Protein AF-A0A523QZF7-F1 (afdb_monomer_lite)

Radius of gyration: 20.78 Å; chains: 1; bounding box: 31×36×63 Å

Secondary structure (DSSP, 8-state):
-PPP---HHHHHHHHHHHHHHTT--HHHHHHHTT-SSHHHHHTTHHHHHHHHHHHHHHH-HHHHHHHHHHHHHHHTTS--

Structure (mmCIF, N/CA/C/O backbone):
data_AF-A0A523QZF7-F1
#
_entry.id   AF-A0A523QZF7-F1
#
loop_
_atom_site.group_PDB
_atom_sit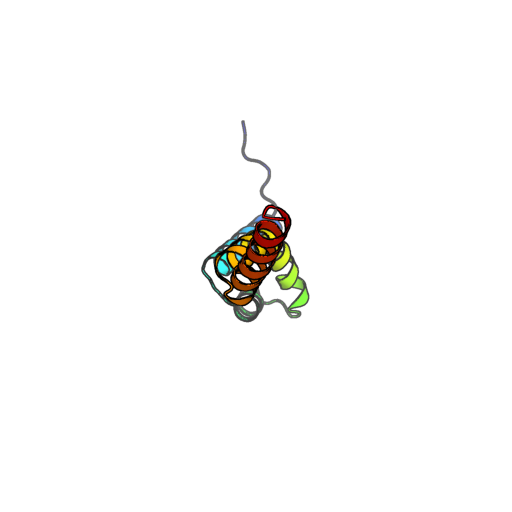e.id
_atom_site.type_symbol
_atom_site.label_atom_id
_atom_site.label_alt_id
_atom_site.label_comp_id
_atom_site.label_asym_id
_atom_site.label_entity_id
_atom_site.label_seq_id
_atom_site.pdbx_PDB_ins_code
_atom_site.Cartn_x
_atom_site.Cartn_y
_atom_site.Cartn_z
_atom_site.occupancy
_atom_site.B_iso_or_equiv
_atom_site.auth_seq_id
_atom_site.auth_comp_id
_atom_site.auth_asym_id
_atom_site.auth_atom_id
_atom_site.pdbx_PDB_model_num
ATOM 1 N N . SER A 1 1 ? 15.135 22.308 -16.956 1.00 43.28 1 SER A N 1
ATOM 2 C CA . SER A 1 1 ? 15.692 21.272 -16.060 1.00 43.28 1 SER A CA 1
ATOM 3 C C . SER A 1 1 ? 15.103 19.937 -16.482 1.00 43.28 1 SER A C 1
ATOM 5 O O . SER A 1 1 ? 13.912 19.736 -16.289 1.00 43.28 1 SER A O 1
ATOM 7 N N . GLY A 1 2 ? 15.869 19.122 -17.216 1.00 56.22 2 GLY A N 1
ATOM 8 C CA . GLY A 1 2 ? 15.371 17.948 -17.947 1.00 56.22 2 GLY A CA 1
ATOM 9 C C . GLY A 1 2 ? 14.832 16.845 -17.033 1.00 56.22 2 GLY A C 1
ATOM 10 O O . GLY A 1 2 ? 15.354 16.632 -15.943 1.00 56.22 2 GLY A O 1
ATOM 11 N N . LEU A 1 3 ? 13.760 16.191 -17.483 1.00 64.06 3 LEU A N 1
ATOM 12 C CA . LEU A 1 3 ? 13.023 15.140 -16.778 1.00 64.06 3 LEU A CA 1
ATOM 13 C C . LEU A 1 3 ? 13.969 14.068 -16.215 1.00 64.06 3 LEU A C 1
ATOM 15 O O . LEU A 1 3 ? 14.827 13.552 -16.929 1.00 64.06 3 LEU A O 1
ATOM 19 N N . GLN A 1 4 ? 13.798 13.731 -14.933 1.00 67.38 4 GLN A N 1
ATOM 20 C CA . GLN A 1 4 ? 14.557 12.659 -14.289 1.00 67.38 4 GLN A CA 1
ATOM 21 C C . GLN A 1 4 ? 14.349 11.342 -15.044 1.00 67.38 4 GLN A C 1
ATOM 23 O O . GLN A 1 4 ? 13.221 11.011 -15.406 1.00 67.38 4 GLN A O 1
ATOM 28 N N . THR A 1 5 ? 15.423 10.577 -15.249 1.00 67.62 5 THR A N 1
ATOM 29 C CA . THR A 1 5 ? 15.396 9.265 -15.907 1.00 67.62 5 THR A CA 1
ATOM 30 C C . THR A 1 5 ? 14.354 8.352 -15.257 1.00 67.62 5 THR A C 1
ATOM 32 O O . THR A 1 5 ? 14.558 7.826 -14.159 1.00 67.62 5 THR A O 1
ATOM 35 N N . ILE A 1 6 ? 13.221 8.160 -15.936 1.00 67.25 6 ILE A N 1
ATOM 36 C CA . ILE A 1 6 ? 12.123 7.316 -15.463 1.00 67.25 6 ILE A CA 1
ATOM 37 C C . ILE A 1 6 ? 12.566 5.859 -15.590 1.00 67.25 6 ILE A C 1
ATOM 39 O O . ILE A 1 6 ? 12.721 5.330 -16.689 1.00 67.25 6 ILE A O 1
ATOM 43 N N . LYS A 1 7 ? 12.780 5.192 -14.454 1.00 79.44 7 LYS A N 1
ATOM 44 C CA . LYS A 1 7 ? 13.086 3.758 -14.433 1.00 79.44 7 LYS A CA 1
ATOM 45 C C . LYS A 1 7 ? 11.800 2.961 -14.705 1.00 79.44 7 LYS A C 1
ATOM 47 O O . LYS A 1 7 ? 10.759 3.316 -14.153 1.00 79.44 7 LYS A O 1
ATOM 52 N N . PRO A 1 8 ? 11.845 1.841 -15.449 1.00 75.56 8 PRO A N 1
ATOM 53 C CA . PRO A 1 8 ? 10.664 1.006 -15.713 1.00 75.56 8 PRO A CA 1
ATOM 54 C C . PRO A 1 8 ? 9.909 0.568 -14.445 1.00 75.56 8 PRO A C 1
ATOM 56 O O . PRO A 1 8 ? 8.681 0.511 -14.421 1.00 75.56 8 PRO A O 1
ATOM 59 N N . TYR A 1 9 ? 10.637 0.322 -13.351 1.00 77.19 9 TYR A N 1
ATOM 60 C CA . TYR A 1 9 ? 10.052 -0.001 -12.048 1.00 77.19 9 TYR A CA 1
ATOM 61 C C . TYR A 1 9 ? 9.244 1.163 -11.439 1.00 77.19 9 TYR A C 1
ATOM 63 O O . TYR A 1 9 ? 8.248 0.920 -10.758 1.00 77.19 9 TYR A O 1
ATOM 71 N N . SER A 1 10 ? 9.604 2.418 -11.731 1.00 76.94 10 SER A N 1
ATOM 72 C CA . SER A 1 10 ? 8.870 3.599 -11.262 1.00 76.94 10 SER A CA 1
ATOM 73 C C . SER A 1 10 ? 7.460 3.659 -11.846 1.00 76.94 10 SER A C 1
ATOM 75 O O . SER A 1 10 ? 6.532 3.975 -11.116 1.00 76.94 10 SER A O 1
ATOM 77 N N . ILE A 1 11 ? 7.266 3.268 -13.111 1.00 82.56 11 ILE A N 1
ATOM 78 C CA . ILE A 1 11 ? 5.934 3.238 -13.742 1.00 82.56 11 ILE A CA 1
ATOM 79 C C . ILE A 1 11 ? 5.040 2.199 -13.059 1.00 82.56 11 ILE A C 1
ATOM 81 O O . ILE A 1 11 ? 3.905 2.502 -12.692 1.00 82.56 11 ILE A O 1
ATOM 85 N N . ARG A 1 12 ? 5.568 0.988 -12.823 1.00 83.62 12 ARG A N 1
ATOM 86 C CA . ARG A 1 12 ? 4.847 -0.067 -12.090 1.00 83.62 12 ARG A CA 1
ATOM 87 C C . ARG A 1 12 ? 4.477 0.398 -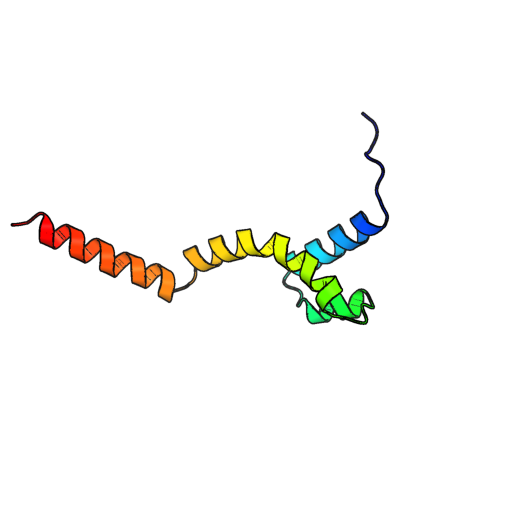10.682 1.00 83.62 12 ARG A C 1
ATOM 89 O O . ARG A 1 12 ? 3.361 0.152 -10.232 1.00 83.62 12 ARG A O 1
ATOM 96 N N . SER A 1 13 ? 5.396 1.098 -10.026 1.00 81.19 13 SER A N 1
ATOM 97 C CA . SER A 1 13 ? 5.185 1.651 -8.693 1.00 81.19 13 SER A CA 1
ATOM 98 C C . SER A 1 13 ? 4.085 2.709 -8.665 1.00 81.19 13 SER A C 1
ATOM 100 O O . SER A 1 13 ? 3.167 2.630 -7.846 1.00 81.19 13 SER A O 1
ATOM 102 N N . THR A 1 14 ? 4.117 3.656 -9.600 1.00 85.56 14 THR A N 1
ATOM 103 C CA . THR A 1 14 ? 3.097 4.700 -9.725 1.00 85.56 14 THR A CA 1
ATOM 104 C C . THR A 1 14 ? 1.728 4.107 -10.047 1.00 85.56 14 THR A C 1
ATOM 106 O O . THR A 1 14 ? 0.751 4.463 -9.393 1.00 85.56 14 THR A O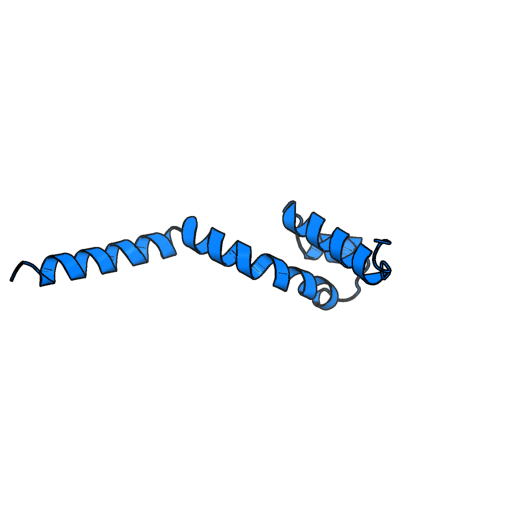 1
ATOM 109 N N . ALA A 1 15 ? 1.650 3.155 -10.981 1.00 86.94 15 ALA A N 1
ATOM 110 C CA . ALA A 1 15 ? 0.398 2.487 -11.335 1.00 86.94 15 ALA A CA 1
ATOM 111 C C . ALA A 1 15 ? -0.198 1.710 -10.149 1.00 86.94 15 ALA A C 1
ATOM 113 O O . ALA A 1 15 ? -1.374 1.870 -9.829 1.00 86.94 15 ALA A O 1
ATOM 114 N N . ALA A 1 16 ? 0.614 0.911 -9.451 1.00 88.06 16 ALA A N 1
ATOM 115 C CA . ALA A 1 16 ? 0.155 0.138 -8.300 1.00 88.06 16 ALA A CA 1
ATOM 116 C C . ALA A 1 16 ? -0.302 1.037 -7.141 1.00 88.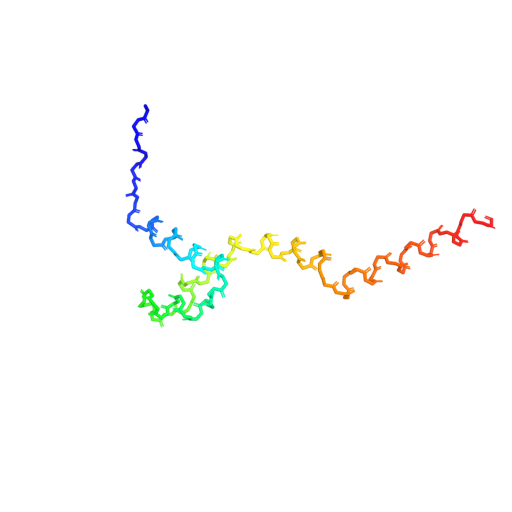06 16 ALA A C 1
ATOM 118 O O . ALA A 1 16 ? -1.337 0.776 -6.527 1.00 88.06 16 ALA A O 1
ATOM 119 N N . THR A 1 17 ? 0.440 2.116 -6.876 1.00 85.12 17 THR A N 1
ATOM 120 C CA . THR A 1 17 ? 0.089 3.103 -5.847 1.00 85.12 17 THR A CA 1
ATOM 121 C C . THR A 1 17 ? -1.218 3.809 -6.200 1.00 85.12 17 THR A C 1
ATOM 123 O O . THR A 1 17 ? -2.107 3.887 -5.358 1.00 85.12 17 THR A O 1
ATOM 126 N N . ALA A 1 18 ? -1.393 4.249 -7.450 1.00 86.62 18 ALA A N 1
ATOM 127 C CA . ALA A 1 18 ? -2.622 4.901 -7.895 1.00 86.62 18 ALA A CA 1
ATOM 128 C C . ALA A 1 18 ? -3.849 3.989 -7.738 1.00 86.62 18 ALA A C 1
ATOM 130 O O . ALA A 1 18 ? -4.868 4.418 -7.201 1.00 86.62 18 ALA A O 1
ATOM 131 N N . LEU A 1 19 ? -3.758 2.717 -8.133 1.00 88.75 19 LEU A N 1
ATOM 132 C CA . LEU A 1 19 ? -4.861 1.761 -7.969 1.00 88.75 19 LEU A CA 1
ATOM 133 C C . LEU A 1 19 ? -5.194 1.512 -6.492 1.00 88.75 19 LEU A C 1
ATOM 135 O O . LEU A 1 19 ? -6.365 1.471 -6.113 1.00 88.75 19 LEU A O 1
ATOM 139 N N . LEU A 1 20 ? -4.170 1.404 -5.645 1.00 86.94 20 LEU A N 1
ATOM 140 C CA . LEU A 1 20 ? -4.341 1.215 -4.206 1.00 86.94 20 LEU A CA 1
ATOM 141 C C . LEU A 1 20 ? -4.996 2.435 -3.531 1.00 86.94 20 LEU A C 1
ATOM 143 O O . LEU A 1 20 ? -5.788 2.276 -2.593 1.00 86.94 20 LEU A O 1
ATOM 147 N N . LEU A 1 21 ? -4.675 3.646 -3.996 1.00 83.31 21 LEU A N 1
ATOM 148 C CA . LEU A 1 21 ? -5.295 4.894 -3.540 1.00 83.31 21 LEU A CA 1
ATOM 149 C C . LEU A 1 21 ? -6.757 5.003 -3.994 1.00 83.31 21 LEU A C 1
ATOM 151 O O . LEU A 1 21 ? -7.598 5.418 -3.206 1.00 83.31 21 LEU A O 1
ATOM 155 N N . ASN A 1 22 ? -7.087 4.513 -5.192 1.00 87.88 22 ASN A N 1
ATOM 156 C CA . ASN A 1 22 ? -8.466 4.420 -5.696 1.00 87.88 22 ASN A CA 1
ATOM 157 C C . ASN A 1 22 ? -9.299 3.297 -5.037 1.00 87.88 22 ASN A C 1
ATOM 159 O O . ASN A 1 22 ? -10.395 2.981 -5.491 1.00 87.88 22 ASN A O 1
ATOM 163 N N . GLY A 1 23 ? -8.795 2.673 -3.966 1.00 84.38 23 GLY A N 1
ATOM 164 C CA . GLY A 1 23 ? -9.546 1.691 -3.178 1.00 84.38 23 GLY A CA 1
ATOM 165 C C . GLY A 1 23 ? -9.522 0.266 -3.733 1.00 84.38 23 GLY A C 1
ATOM 166 O O . GLY A 1 23 ? -10.219 -0.604 -3.213 1.00 84.38 23 GLY A O 1
ATOM 167 N N . MET A 1 24 ? -8.702 -0.010 -4.748 1.00 90.00 24 MET A N 1
ATOM 168 C CA . MET A 1 24 ? -8.553 -1.360 -5.281 1.00 90.00 24 MET A CA 1
ATOM 169 C C . MET A 1 24 ? -7.832 -2.273 -4.280 1.00 90.00 24 MET A C 1
ATOM 171 O O . MET A 1 24 ? -6.875 -1.871 -3.612 1.00 90.00 24 MET A O 1
ATOM 175 N N . SER A 1 25 ? -8.275 -3.530 -4.182 1.00 89.06 25 SER A N 1
ATOM 176 C CA . SER A 1 25 ? -7.657 -4.497 -3.273 1.00 89.06 25 SER A CA 1
ATOM 177 C C . SER A 1 25 ? -6.251 -4.883 -3.738 1.00 89.06 25 SER A C 1
ATOM 179 O O . SER A 1 25 ? -5.987 -5.059 -4.930 1.00 89.06 25 SER A O 1
ATOM 181 N N . ILE A 1 26 ? -5.337 -5.079 -2.784 1.00 88.56 26 ILE A N 1
ATOM 182 C CA . ILE A 1 26 ? -3.949 -5.446 -3.094 1.00 88.56 26 ILE A CA 1
ATOM 183 C C . ILE A 1 26 ? -3.846 -6.794 -3.821 1.00 88.56 26 ILE A C 1
ATOM 185 O O . ILE A 1 26 ? -2.978 -6.971 -4.672 1.00 88.56 26 ILE A O 1
ATOM 189 N N . ALA A 1 27 ? -4.761 -7.724 -3.535 1.00 89.94 27 ALA A N 1
ATOM 190 C CA . ALA A 1 27 ? -4.843 -9.011 -4.217 1.00 89.94 27 ALA A CA 1
ATOM 191 C C . ALA A 1 27 ? -5.190 -8.838 -5.704 1.00 89.94 27 ALA A C 1
ATOM 193 O O . ALA A 1 27 ? -4.584 -9.480 -6.562 1.00 89.94 27 ALA A O 1
ATOM 194 N N . TYR A 1 28 ? -6.114 -7.926 -6.015 1.00 91.12 28 TYR A N 1
ATOM 195 C CA . TYR A 1 28 ? -6.477 -7.623 -7.394 1.00 91.12 28 TYR A CA 1
ATOM 196 C C . TYR A 1 28 ? -5.332 -6.922 -8.132 1.00 91.12 28 TYR A C 1
ATOM 198 O O . TYR A 1 28 ? -4.986 -7.328 -9.238 1.00 91.12 28 TYR A O 1
ATOM 206 N N . ILE A 1 29 ? -4.677 -5.945 -7.496 1.00 90.25 29 ILE A N 1
ATOM 207 C CA . ILE A 1 29 ? -3.488 -5.276 -8.054 1.00 90.25 29 ILE A CA 1
ATOM 208 C C . ILE A 1 29 ? -2.375 -6.298 -8.327 1.00 90.25 29 ILE A C 1
ATOM 210 O O . ILE A 1 29 ? -1.762 -6.278 -9.389 1.00 90.25 29 ILE A O 1
ATOM 214 N N . SER A 1 30 ? -2.144 -7.238 -7.407 1.00 91.31 30 SER A N 1
ATOM 215 C CA . SER A 1 30 ? -1.144 -8.300 -7.571 1.00 91.31 30 SER A CA 1
ATOM 216 C C . SER A 1 30 ? -1.428 -9.181 -8.789 1.00 91.31 30 SER A C 1
ATOM 218 O O . SER A 1 30 ? -0.515 -9.485 -9.556 1.00 91.31 30 SER A O 1
ATOM 220 N N . LYS A 1 31 ? -2.696 -9.559 -8.985 1.00 90.75 31 LYS A N 1
ATOM 221 C CA . LYS A 1 31 ? -3.140 -10.355 -10.134 1.00 90.75 31 LYS A CA 1
ATOM 222 C C . LYS A 1 31 ? -3.034 -9.568 -11.442 1.00 90.75 31 LYS A C 1
ATOM 224 O O . LYS A 1 31 ? -2.565 -10.114 -12.433 1.00 90.75 31 LYS A O 1
ATOM 229 N N . LEU A 1 32 ? -3.403 -8.286 -11.426 1.00 90.31 32 LEU A N 1
ATOM 230 C CA . LEU A 1 32 ? -3.305 -7.382 -12.574 1.00 90.31 32 LEU A CA 1
ATOM 231 C C . LEU A 1 32 ? -1.854 -7.184 -13.036 1.00 90.31 32 LEU A C 1
ATOM 233 O O . LEU A 1 32 ? -1.590 -7.098 -14.230 1.00 90.31 32 LEU A O 1
ATOM 237 N N . LEU A 1 33 ? -0.911 -7.138 -12.094 1.00 88.38 33 LEU A N 1
ATOM 238 C CA . LEU A 1 33 ? 0.519 -7.002 -12.381 1.00 88.38 33 LEU A CA 1
ATOM 239 C C . LEU A 1 33 ? 1.211 -8.336 -12.705 1.00 88.38 33 LEU A C 1
ATOM 241 O O . LEU A 1 33 ? 2.402 -8.335 -13.014 1.00 88.38 33 LEU A O 1
ATOM 245 N N . GLY A 1 34 ? 0.494 -9.463 -12.628 1.00 88.50 34 GLY A N 1
ATOM 246 C CA . GLY A 1 34 ? 1.043 -10.791 -12.905 1.00 88.50 34 GLY A CA 1
ATOM 247 C C . GLY A 1 34 ? 2.083 -11.255 -11.883 1.00 88.50 34 GLY A C 1
ATOM 248 O O . GLY A 1 34 ? 2.964 -12.045 -12.216 1.00 88.50 34 GLY A O 1
ATOM 249 N N . HIS A 1 35 ? 2.027 -10.759 -10.644 1.00 89.75 35 HIS A N 1
ATOM 250 C CA . HIS A 1 35 ? 2.950 -11.202 -9.604 1.00 89.75 35 HIS A CA 1
ATOM 251 C C . HIS A 1 35 ? 2.555 -12.600 -9.111 1.00 89.75 35 HIS A C 1
ATOM 253 O O . HIS A 1 35 ? 1.447 -12.798 -8.613 1.00 89.75 35 HIS A O 1
ATOM 259 N N . SER A 1 36 ? 3.486 -13.553 -9.209 1.00 87.06 36 SER A N 1
ATOM 260 C CA . SER A 1 36 ? 3.345 -14.918 -8.676 1.00 87.06 36 SER A CA 1
ATOM 261 C C . SER A 1 36 ? 3.277 -14.961 -7.147 1.00 87.06 36 SER A C 1
ATOM 263 O O . SER A 1 36 ? 2.789 -15.930 -6.573 1.00 87.06 36 SER A O 1
ATOM 265 N N . ASP A 1 37 ? 3.744 -13.898 -6.494 1.00 88.19 37 ASP A N 1
ATOM 266 C CA . ASP A 1 37 ? 3.772 -13.747 -5.049 1.00 88.19 37 ASP A CA 1
ATOM 267 C C . ASP A 1 37 ? 3.211 -12.384 -4.634 1.00 88.19 37 ASP A C 1
ATOM 269 O O . ASP A 1 37 ? 3.680 -11.326 -5.070 1.00 88.19 37 ASP A O 1
ATOM 273 N N . ILE A 1 38 ? 2.226 -12.403 -3.736 1.00 87.88 38 ILE A N 1
ATOM 274 C CA . ILE A 1 38 ? 1.604 -11.194 -3.195 1.00 87.88 38 ILE A CA 1
ATOM 275 C C . ILE A 1 38 ? 2.601 -10.324 -2.419 1.00 87.88 38 ILE A C 1
ATOM 277 O O . ILE A 1 38 ? 2.424 -9.103 -2.361 1.00 87.88 38 ILE A O 1
ATOM 281 N N . ARG A 1 39 ? 3.681 -10.912 -1.879 1.00 87.06 39 ARG A N 1
ATOM 282 C CA . ARG A 1 39 ? 4.754 -10.195 -1.167 1.00 87.06 39 ARG A CA 1
ATOM 283 C C . ARG A 1 39 ? 5.415 -9.127 -2.040 1.00 87.06 39 ARG A C 1
ATOM 285 O O . ARG A 1 39 ? 5.734 -8.050 -1.539 1.00 87.06 39 ARG A O 1
ATOM 292 N N . THR A 1 40 ? 5.523 -9.358 -3.350 1.00 84.75 40 THR A N 1
ATOM 293 C CA . THR A 1 40 ? 6.068 -8.373 -4.302 1.00 84.75 40 THR A CA 1
ATOM 294 C C . THR A 1 40 ? 5.164 -7.144 -4.429 1.00 84.75 40 THR A C 1
ATOM 296 O O . THR A 1 40 ? 5.647 -6.039 -4.654 1.00 84.75 40 THR A O 1
ATOM 299 N N . THR A 1 41 ? 3.854 -7.296 -4.226 1.00 87.00 41 THR A N 1
ATOM 300 C CA . THR A 1 41 ? 2.878 -6.192 -4.271 1.00 87.00 41 THR A CA 1
ATOM 301 C C . THR A 1 41 ? 2.729 -5.500 -2.909 1.00 87.00 41 THR A C 1
ATOM 303 O O . THR A 1 41 ? 2.415 -4.312 -2.854 1.00 87.00 41 THR A O 1
ATOM 306 N N . GLN A 1 42 ? 3.013 -6.195 -1.798 1.00 84.25 42 GLN A N 1
ATOM 307 C CA . GLN A 1 42 ? 2.941 -5.643 -0.431 1.00 84.25 42 GLN A CA 1
ATOM 308 C C . GLN A 1 42 ? 3.876 -4.447 -0.201 1.00 84.25 42 GLN A C 1
ATOM 310 O O . GLN A 1 42 ? 3.628 -3.635 0.690 1.00 84.25 42 GLN A O 1
ATOM 315 N N . ILE A 1 43 ? 4.921 -4.282 -1.015 1.00 82.19 43 ILE A N 1
ATOM 316 C CA . ILE A 1 43 ? 5.811 -3.117 -0.937 1.00 82.19 43 ILE A CA 1
ATOM 317 C C . ILE A 1 43 ? 5.057 -1.791 -1.139 1.00 82.19 43 ILE A C 1
ATOM 319 O O . ILE A 1 43 ? 5.444 -0.784 -0.549 1.00 82.19 43 ILE A O 1
ATOM 323 N N . TYR A 1 44 ? 3.944 -1.801 -1.884 1.00 77.50 44 TYR A N 1
ATOM 324 C CA . TYR A 1 44 ? 3.100 -0.623 -2.104 1.00 77.50 44 TYR A CA 1
ATOM 325 C C . TYR A 1 44 ? 2.186 -0.304 -0.916 1.00 77.50 44 TYR A C 1
ATOM 327 O O . TYR A 1 44 ? 1.758 0.839 -0.767 1.00 77.50 44 TYR A O 1
ATOM 335 N N . LEU A 1 45 ? 1.934 -1.263 -0.014 1.00 79.06 45 LEU A N 1
ATOM 336 C CA . LEU A 1 45 ? 1.172 -0.993 1.211 1.00 79.06 45 LEU A CA 1
ATOM 337 C C . LEU A 1 45 ? 1.913 -0.035 2.143 1.00 79.06 45 LEU A C 1
ATOM 339 O O . LEU A 1 45 ? 1.268 0.781 2.799 1.00 79.06 45 LEU A O 1
ATOM 343 N N . LYS A 1 46 ? 3.252 -0.113 2.183 1.00 72.56 46 LYS A N 1
ATOM 344 C CA . LYS A 1 46 ? 4.080 0.704 3.082 1.00 72.56 46 LYS A CA 1
ATOM 345 C C . LYS A 1 46 ? 3.807 2.201 2.911 1.00 72.56 46 LYS A C 1
ATOM 347 O O . LYS A 1 46 ? 3.738 2.910 3.911 1.00 72.56 46 LYS A O 1
ATOM 352 N N . VAL A 1 47 ? 3.566 2.638 1.673 1.00 67.69 47 VAL A N 1
ATOM 353 C CA . VAL A 1 47 ? 3.245 4.029 1.317 1.00 67.69 47 VAL A CA 1
ATOM 354 C C . VAL A 1 47 ? 1.900 4.465 1.912 1.00 67.69 47 VAL A C 1
ATOM 356 O O . VAL A 1 47 ? 1.812 5.530 2.511 1.00 67.69 47 VAL A O 1
ATOM 359 N N . LYS A 1 48 ? 0.870 3.611 1.844 1.00 66.88 48 LYS A N 1
ATOM 360 C CA . LYS A 1 48 ? -0.482 3.925 2.337 1.00 66.88 48 LYS A CA 1
ATOM 361 C C . LYS A 1 48 ? -0.603 3.857 3.863 1.00 66.88 48 LYS A C 1
ATOM 363 O O . LYS A 1 48 ? -1.460 4.519 4.436 1.00 66.88 48 LYS A O 1
ATOM 368 N N . THR A 1 49 ? 0.248 3.089 4.552 1.00 68.50 49 THR A N 1
ATOM 369 C CA . THR A 1 49 ? 0.140 2.878 6.013 1.00 68.50 49 THR A CA 1
ATOM 370 C C . THR A 1 49 ? 0.163 4.164 6.844 1.00 68.50 49 THR A C 1
ATOM 372 O O . THR A 1 49 ? -0.458 4.196 7.902 1.00 68.50 49 THR A O 1
ATOM 375 N N . ALA A 1 50 ? 0.879 5.206 6.410 1.00 69.44 50 ALA A N 1
ATOM 376 C CA . ALA A 1 50 ? 0.941 6.475 7.138 1.00 69.44 50 ALA A CA 1
ATOM 377 C C . ALA A 1 50 ? -0.394 7.237 7.065 1.00 69.44 50 ALA A C 1
ATOM 379 O O . ALA A 1 50 ? -0.934 7.646 8.092 1.00 69.44 50 ALA A O 1
ATOM 380 N N . GLU A 1 51 ? -0.968 7.347 5.869 1.00 69.19 51 GLU A N 1
ATOM 381 C CA . GLU A 1 51 ? -2.276 7.974 5.650 1.00 69.19 51 GLU A CA 1
ATOM 382 C C . GLU A 1 51 ? -3.396 7.167 6.311 1.00 69.19 51 GLU A C 1
ATOM 384 O O . GLU A 1 51 ? -4.243 7.729 7.003 1.00 69.19 51 GLU A O 1
ATOM 389 N N . LEU A 1 52 ? -3.336 5.836 6.196 1.00 71.38 52 LEU A N 1
ATOM 390 C CA . LEU A 1 52 ? -4.314 4.938 6.804 1.00 71.38 52 LEU A CA 1
ATOM 391 C C . LEU A 1 52 ? -4.323 5.056 8.332 1.00 71.38 52 LEU A C 1
ATOM 393 O O . LEU A 1 52 ? -5.385 4.998 8.938 1.00 71.38 52 LEU A O 1
ATOM 397 N N . LYS A 1 53 ? -3.156 5.234 8.969 1.00 71.75 53 LYS A N 1
ATOM 398 C CA . LYS A 1 53 ? -3.060 5.464 10.421 1.00 71.75 53 LYS A CA 1
ATOM 399 C C . LYS A 1 53 ? -3.743 6.766 10.833 1.00 71.75 53 LYS A C 1
ATOM 401 O O . LYS A 1 53 ? -4.464 6.768 11.827 1.00 71.75 53 LYS A O 1
ATOM 406 N N . ASN A 1 54 ? -3.544 7.841 10.072 1.00 72.62 54 ASN A N 1
ATOM 407 C CA . ASN A 1 54 ? -4.178 9.133 10.343 1.00 72.62 54 ASN A CA 1
ATOM 408 C C . ASN A 1 54 ? -5.695 9.069 10.145 1.00 72.62 54 ASN A C 1
ATOM 410 O O . ASN A 1 54 ? -6.447 9.596 10.962 1.00 72.62 54 ASN A O 1
ATOM 414 N N . GLU A 1 55 ? -6.153 8.397 9.090 1.00 72.00 55 GLU A N 1
ATOM 415 C CA . GLU A 1 55 ? -7.577 8.209 8.823 1.00 72.00 55 GLU A CA 1
ATOM 416 C C . GLU A 1 55 ? -8.237 7.299 9.869 1.00 72.00 55 GLU A C 1
ATOM 418 O O . GLU A 1 55 ? -9.308 7.622 10.383 1.00 72.00 55 GLU A O 1
ATOM 423 N N . LEU A 1 56 ? -7.572 6.206 10.256 1.00 75.75 56 LEU A N 1
ATOM 424 C CA . LEU A 1 56 ? -8.012 5.319 11.331 1.00 75.75 56 LEU A CA 1
ATOM 425 C C . LEU A 1 56 ? -8.110 6.081 12.658 1.00 75.75 56 LEU A C 1
ATOM 427 O O . LEU A 1 56 ? -9.117 5.969 13.347 1.00 75.75 56 LEU A O 1
ATOM 431 N N . ALA A 1 57 ? -7.111 6.898 13.001 1.00 76.19 57 ALA A N 1
ATOM 432 C CA . ALA A 1 57 ? -7.132 7.708 14.218 1.00 76.19 57 ALA A CA 1
ATOM 433 C C . ALA A 1 57 ? -8.291 8.721 14.252 1.00 76.19 57 ALA A C 1
ATOM 435 O O . ALA A 1 57 ? -8.794 9.020 15.331 1.00 76.19 57 ALA A O 1
ATOM 436 N N . GLN A 1 58 ? -8.722 9.231 13.094 1.00 75.31 58 GLN A N 1
ATOM 437 C CA . GLN A 1 58 ? -9.829 10.188 12.994 1.00 75.31 58 GLN A CA 1
ATOM 438 C C . GLN A 1 58 ? -11.209 9.521 12.954 1.00 75.31 58 GLN A C 1
ATOM 440 O O . GLN A 1 58 ? -12.158 10.038 13.538 1.00 75.31 58 GLN A O 1
ATOM 445 N N . LYS A 1 59 ? -11.339 8.392 12.249 1.00 75.38 59 LYS A N 1
ATOM 446 C CA . LYS A 1 59 ? -12.641 7.780 11.935 1.00 75.38 59 LYS A CA 1
ATOM 447 C C . LYS A 1 59 ? -12.981 6.565 12.792 1.00 75.38 59 LYS A C 1
ATOM 449 O O . LYS A 1 59 ? -14.133 6.139 12.794 1.00 75.38 59 LYS A O 1
ATOM 454 N N . HIS A 1 60 ? -12.016 5.962 13.487 1.00 77.69 60 HIS A N 1
ATOM 455 C CA . HIS A 1 60 ? -12.265 4.714 14.199 1.00 77.69 60 HIS A CA 1
ATOM 456 C C . HIS A 1 60 ? -12.942 4.969 15.557 1.00 77.69 60 HIS A C 1
ATOM 458 O O . HIS A 1 60 ? -12.292 5.494 16.468 1.00 77.69 60 HIS A O 1
ATOM 464 N N . PRO A 1 61 ? -14.191 4.509 15.770 1.00 72.00 61 PRO A N 1
ATOM 465 C CA . PRO A 1 61 ? -14.945 4.804 16.986 1.00 72.00 61 PRO A CA 1
ATOM 466 C C . PRO A 1 61 ? -14.219 4.343 18.256 1.00 72.00 61 PRO A C 1
ATOM 468 O O . PRO A 1 61 ? -14.195 5.079 19.231 1.00 72.00 61 PRO A O 1
ATOM 471 N N . ARG A 1 62 ? -13.507 3.202 18.252 1.00 71.56 62 ARG A N 1
ATOM 472 C CA . ARG A 1 62 ? -12.721 2.786 19.439 1.00 71.56 62 ARG A CA 1
ATOM 473 C C . ARG A 1 62 ? -11.523 3.689 19.770 1.00 71.56 62 ARG A C 1
ATOM 475 O O . ARG A 1 62 ? -11.128 3.723 20.928 1.00 71.56 62 ARG A O 1
ATOM 482 N N . LEU A 1 63 ? -10.926 4.376 18.791 1.00 67.31 63 LEU A N 1
ATOM 483 C CA . LEU A 1 63 ? -9.780 5.263 19.045 1.00 67.31 63 LEU A CA 1
ATOM 484 C C . LEU A 1 63 ? -10.258 6.625 19.563 1.00 67.31 63 LEU A C 1
ATOM 486 O O . LEU A 1 63 ? -9.663 7.169 20.491 1.00 67.31 63 LEU A O 1
ATOM 490 N N . THR A 1 64 ? -11.382 7.122 19.044 1.00 59.84 64 THR A N 1
ATOM 491 C CA . THR A 1 64 ? -12.042 8.339 19.535 1.00 59.84 64 THR A CA 1
ATOM 492 C C . THR A 1 64 ? -12.616 8.150 20.945 1.00 59.84 64 THR A C 1
ATOM 494 O O . THR A 1 64 ? -12.403 8.998 21.810 1.00 59.84 64 THR A O 1
ATOM 497 N N . PHE A 1 65 ? -13.251 7.003 21.227 1.00 55.56 65 PHE A N 1
ATOM 498 C CA . PHE A 1 65 ? -13.797 6.689 22.558 1.00 55.56 65 PHE A CA 1
ATOM 499 C C . PHE A 1 65 ? -12.719 6.605 23.654 1.00 55.56 65 PHE A C 1
ATOM 501 O O . PHE A 1 65 ? -12.986 6.944 24.805 1.00 55.56 65 PHE A O 1
ATOM 508 N N . GLY A 1 66 ? -11.487 6.207 23.312 1.00 53.41 66 GLY A N 1
ATOM 509 C CA . GLY A 1 66 ? -10.370 6.174 24.263 1.00 53.41 66 GLY A CA 1
ATOM 510 C C . GLY A 1 66 ? -9.903 7.561 24.728 1.00 53.41 66 GLY A C 1
ATOM 511 O O . GLY A 1 66 ? -9.420 7.687 25.852 1.00 53.41 66 GLY A O 1
ATOM 512 N N . LYS A 1 67 ? -10.086 8.608 23.906 1.00 54.12 67 LYS A N 1
ATOM 513 C CA . LYS A 1 67 ? -9.741 9.998 24.262 1.00 54.12 67 LYS A CA 1
ATOM 514 C C . LYS A 1 67 ? -10.730 10.618 25.253 1.00 54.12 67 LYS A C 1
ATOM 516 O O . LYS A 1 67 ? -10.309 11.340 26.151 1.00 54.12 67 LYS A O 1
ATOM 521 N N . GLN A 1 68 ? -12.024 10.301 25.150 1.00 50.50 68 GLN A N 1
ATOM 522 C CA . GLN A 1 68 ? -13.041 10.832 26.071 1.00 50.50 68 GLN A CA 1
ATOM 523 C C . GLN A 1 68 ? -12.867 10.345 27.515 1.00 50.50 68 GLN A C 1
ATOM 525 O O . GLN A 1 68 ? -13.164 11.097 28.435 1.00 50.50 68 GLN A O 1
ATOM 530 N N . LEU A 1 69 ? -12.337 9.134 27.723 1.00 52.56 69 LEU A N 1
ATOM 531 C CA . LEU A 1 69 ? -12.109 8.573 29.063 1.00 52.56 69 LEU A CA 1
ATOM 532 C C . LEU A 1 69 ? -10.838 9.099 29.753 1.00 52.56 69 LEU A C 1
ATOM 534 O O . LEU A 1 69 ? -10.682 8.911 30.958 1.00 52.56 69 LEU A O 1
ATOM 538 N N . GLN A 1 70 ? -9.918 9.717 29.005 1.00 50.78 70 GLN A N 1
ATOM 539 C CA . GLN A 1 70 ? -8.735 10.375 29.575 1.00 50.78 70 GLN A CA 1
ATOM 540 C C . GLN A 1 70 ? -9.046 11.831 29.943 1.00 50.78 70 GLN A C 1
ATOM 542 O O . GLN A 1 70 ? -8.650 12.269 31.018 1.00 50.78 70 GLN A O 1
ATOM 547 N N . ASN A 1 71 ? -9.855 12.528 29.132 1.00 50.81 71 ASN A N 1
ATOM 548 C CA . ASN A 1 71 ? -10.311 13.887 29.444 1.00 50.81 71 ASN A CA 1
ATOM 549 C C . ASN A 1 71 ? -11.201 13.960 30.698 1.00 50.81 71 ASN A C 1
ATOM 551 O O . ASN A 1 71 ? -11.108 14.930 31.440 1.00 50.81 71 ASN A O 1
ATOM 555 N N . THR A 1 72 ? -12.040 12.957 30.981 1.00 51.03 72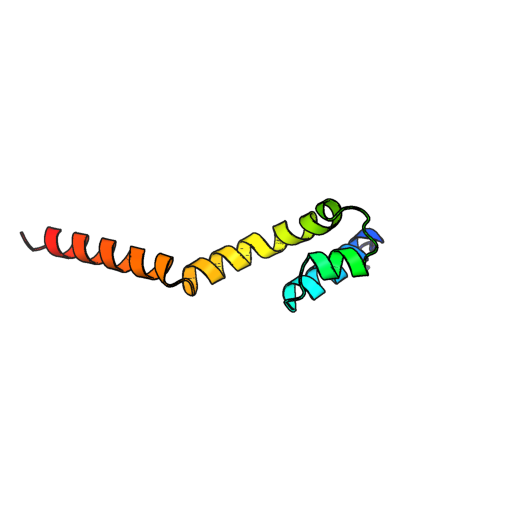 THR A N 1
ATOM 556 C CA . THR A 1 72 ? -12.881 12.964 32.196 1.00 51.03 72 THR A CA 1
ATOM 557 C C . THR A 1 72 ? -12.097 12.734 33.487 1.00 51.03 72 THR A C 1
ATOM 559 O O . THR A 1 72 ? -12.498 13.237 34.529 1.00 51.03 72 THR A O 1
ATOM 562 N N . LYS A 1 73 ? -10.949 12.047 33.433 1.00 49.97 73 LYS A N 1
ATOM 563 C CA . LYS A 1 73 ? -10.096 11.824 34.615 1.00 49.97 73 LYS A CA 1
ATOM 564 C C . LYS A 1 73 ? -9.218 13.023 34.980 1.00 49.97 73 LYS A C 1
ATOM 566 O O . LYS A 1 73 ? -8.698 13.068 36.090 1.00 49.97 73 LYS A O 1
ATOM 571 N N . GLU A 1 74 ? -9.024 13.964 34.059 1.00 53.38 74 GLU A N 1
ATOM 572 C CA . GLU A 1 74 ? -8.222 15.170 34.293 1.00 53.38 74 GLU A CA 1
ATOM 573 C C . GLU A 1 74 ? -9.064 16.315 34.887 1.00 53.38 74 GLU A C 1
ATOM 575 O O . GLU A 1 74 ? -8.543 17.115 35.658 1.00 53.38 74 GLU A O 1
ATOM 580 N N . VAL A 1 75 ? -10.379 16.343 34.622 1.00 55.69 75 VAL A N 1
ATOM 581 C CA . VAL A 1 75 ? -11.312 17.317 35.224 1.00 55.69 75 VAL A CA 1
ATOM 58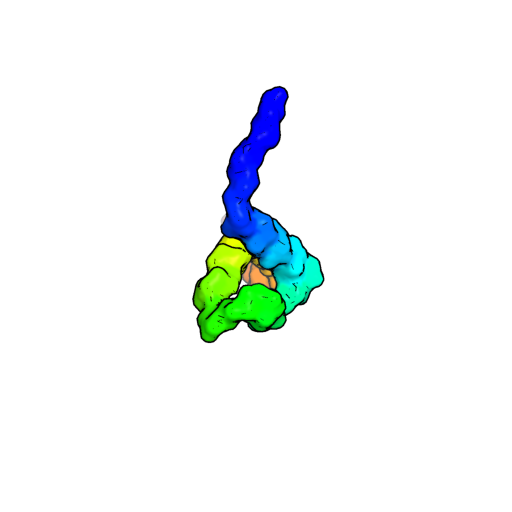2 C C . VAL A 1 75 ? -11.573 17.007 36.705 1.00 55.69 75 VAL A C 1
ATOM 584 O O . VAL A 1 75 ? -11.486 17.909 37.529 1.00 55.69 75 VAL A O 1
ATOM 587 N N . GLU A 1 76 ? -11.761 15.736 37.083 1.00 54.31 76 GLU A N 1
ATOM 588 C CA . GLU A 1 76 ? -11.980 15.345 38.493 1.00 54.31 76 GLU A CA 1
ATOM 589 C C . GLU A 1 76 ? -10.760 15.583 39.403 1.00 54.31 76 GLU A C 1
ATOM 591 O O . GLU A 1 76 ? -10.891 15.609 40.624 1.00 54.31 76 GLU A O 1
ATOM 596 N N . LYS A 1 77 ? -9.562 15.766 38.833 1.00 52.50 77 LYS A N 1
ATOM 597 C CA . LYS A 1 77 ? -8.332 16.015 39.600 1.00 52.50 77 LYS A CA 1
ATOM 598 C C . LYS A 1 77 ? -8.022 17.501 39.814 1.00 52.50 77 LYS A C 1
ATOM 600 O O . LYS A 1 77 ? -7.105 17.803 40.568 1.00 52.50 77 LYS A O 1
ATOM 605 N N . ASN A 1 78 ? -8.767 18.394 39.160 1.00 50.97 78 ASN A N 1
ATOM 606 C CA . ASN A 1 78 ? -8.627 19.849 39.281 1.00 50.97 78 ASN A CA 1
ATOM 607 C C . ASN A 1 78 ? -9.772 20.500 40.087 1.00 50.97 78 ASN A C 1
ATOM 609 O O . ASN A 1 78 ? -9.805 21.723 40.196 1.00 50.97 78 ASN A O 1
ATOM 613 N N . GLU A 1 79 ? -10.692 19.708 40.651 1.00 53.94 79 GLU A N 1
ATOM 614 C CA . GLU A 1 79 ? -11.800 20.178 41.504 1.00 53.94 79 GLU A CA 1
ATOM 615 C C . GLU A 1 79 ? -11.672 19.751 42.985 1.00 53.94 79 GLU A C 1
ATOM 617 O O . GLU A 1 79 ? -12.627 19.896 43.749 1.00 53.94 79 GLU A O 1
ATOM 622 N N . VAL A 1 80 ? -10.498 19.267 43.418 1.00 46.25 80 VAL A N 1
ATOM 623 C CA . VAL A 1 80 ? -10.178 18.996 44.838 1.00 46.25 80 VAL A CA 1
ATOM 624 C C . VAL A 1 80 ? -8.893 19.698 45.247 1.00 46.25 80 VAL A C 1
ATOM 626 O O . VAL A 1 80 ? -7.890 19.543 44.514 1.00 46.25 80 VAL A O 1
#

pLDDT: mean 73.72, std 14.0, range [43.28, 91.31]

Foldseek 3Di:
DDDDDQDPVNVLLVVLLVCVVVVHDLVVSCVVVVPPDSVVSCVSVVVCVVVVVVVCCVPPPVNVVVVVVVVVVVVVVVPD

Sequence (80 aa):
SGLQTIKPYSIRSTAATALLLNGMSIAYISKLLGHSDIRTTQIYLKVKTAELKNELAQKHPRLTFGKQLQNTKEVEKNEV